Protein AF-A0A0F8YBV0-F1 (afdb_monomer)

pLDDT: mean 83.48, std 13.02, range [54.81, 98.12]

Solvent-accessible surface area (backbone atoms only — not comparable to full-atom values): 9511 Å² total; per-residue (Å²): 120,66,78,59,55,54,53,54,52,53,51,52,55,49,52,51,51,50,48,51,53,55,49,52,59,44,48,58,53,45,52,55,45,46,61,50,67,64,52,87,66,92,56,80,82,41,77,71,58,56,52,50,52,53,51,51,53,50,47,64,72,65,42,54,63,49,70,70,72,39,41,59,59,46,55,56,32,65,56,68,59,37,68,67,56,50,52,50,50,50,54,54,59,71,64,44,43,66,37,30,33,40,37,96,52,36,39,42,38,36,30,10,43,42,82,76,87,63,83,62,59,42,77,58,43,77,28,45,35,38,26,73,37,69,97,44,46,75,44,71,41,47,24,74,34,33,31,32,68,81,27,98,44,31,42,37,16,42,28,36,54,74,46,98,53,51,59,51,63,77,26,37,32,38,39,94

Radius of gyration: 40.97 Å; Cα contacts (8 Å, |Δi|>4): 241; chains: 1; bounding box: 64×34×124 Å

Nearest PDB structures (foldseek):
  6tba-assembly1_7A  TM=7.841E-01  e=6.518E-02  Rhodobacter capsulatus SB 1003
  8gtc-assembly1_R  TM=6.403E-01  e=7.772E-02  Dinoroseobacter phage vB_DshS-R4C
  2gre-assembly1_H  TM=4.970E-01  e=2.623E+00  Bacillus cereus
  7rdy-assembly1_F  TM=3.549E-01  e=1.845E+00  Severe acute respiratory syndrome coronavirus 2
  3b7t-assembly1_A  TM=2.445E-01  e=5.622E+00  Homo sapiens

Mean predicted aligned error: 14.9 Å

Structure (mmCIF, N/CA/C/O backbone):
data_AF-A0A0F8YBV0-F1
#
_entry.id   AF-A0A0F8YBV0-F1
#
loop_
_atom_site.group_PDB
_atom_site.id
_atom_site.type_symbol
_atom_site.label_atom_id
_atom_site.label_alt_id
_atom_site.label_comp_id
_atom_site.label_asym_id
_atom_site.label_entity_id
_atom_site.label_seq_id
_atom_site.pdbx_PDB_ins_code
_atom_site.Cartn_x
_atom_site.Cartn_y
_atom_site.Cartn_z
_atom_site.occupancy
_atom_site.B_iso_or_equiv
_atom_site.auth_seq_id
_atom_site.auth_comp_id
_atom_site.auth_asym_id
_atom_site.auth_atom_id
_atom_site.pdbx_PDB_model_num
ATOM 1 N N . LEU A 1 1 ? -19.656 17.906 100.516 1.00 56.75 1 LEU A N 1
ATOM 2 C CA . LEU A 1 1 ? -20.766 17.856 99.538 1.00 56.75 1 LEU A CA 1
ATOM 3 C C . LEU A 1 1 ? -20.274 17.945 98.088 1.00 56.75 1 LEU A C 1
ATOM 5 O O . LEU A 1 1 ? -20.967 17.430 97.221 1.00 56.75 1 LEU A O 1
ATOM 9 N N . ASP A 1 2 ? -19.089 18.509 97.822 1.00 64.06 2 ASP A N 1
ATOM 10 C CA . ASP A 1 2 ? -18.588 18.702 96.448 1.00 64.06 2 ASP A CA 1
ATOM 11 C C . ASP A 1 2 ? -18.267 17.401 95.687 1.00 64.06 2 ASP A C 1
ATOM 13 O O . ASP A 1 2 ? -18.614 17.266 94.521 1.00 64.06 2 ASP A O 1
ATOM 17 N N . THR A 1 3 ? -17.766 16.362 96.359 1.00 70.81 3 THR A N 1
ATOM 18 C CA . THR A 1 3 ? -17.355 15.100 95.706 1.00 70.81 3 THR A CA 1
ATOM 19 C C . THR A 1 3 ? -18.491 14.246 95.133 1.00 70.81 3 THR A C 1
ATOM 21 O O . THR A 1 3 ? -18.243 13.393 94.284 1.00 70.81 3 THR A O 1
ATOM 24 N N . LEU A 1 4 ? -19.730 14.419 95.600 1.00 61.25 4 LEU A N 1
ATOM 25 C CA . LEU A 1 4 ? -20.896 13.718 95.045 1.00 61.25 4 LEU A CA 1
ATOM 26 C C . LEU A 1 4 ? -21.481 14.481 93.858 1.00 61.25 4 LEU A C 1
ATOM 28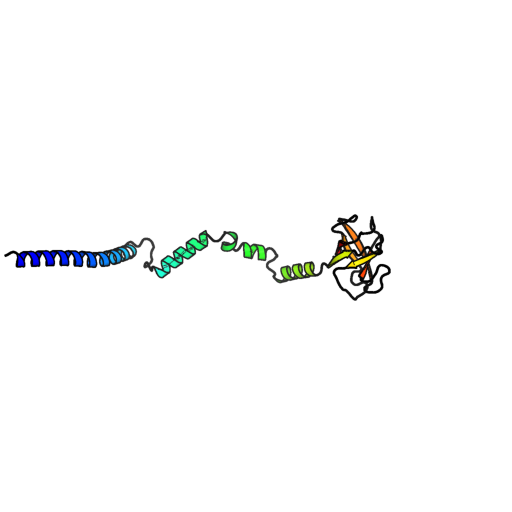 O O . LEU A 1 4 ? -21.860 13.867 92.866 1.00 61.25 4 LEU A O 1
ATOM 32 N N . ARG A 1 5 ? -21.503 15.813 93.939 1.00 67.81 5 ARG A N 1
ATOM 33 C CA . ARG A 1 5 ? -21.987 16.683 92.868 1.00 67.81 5 ARG A CA 1
ATOM 34 C C . ARG A 1 5 ? -21.137 16.530 91.602 1.00 67.81 5 ARG A C 1
ATOM 36 O O . ARG A 1 5 ? -21.705 16.378 90.526 1.00 67.81 5 ARG A O 1
ATOM 43 N N . ASP A 1 6 ? -19.816 16.435 91.741 1.00 71.25 6 ASP A N 1
ATOM 44 C CA . ASP A 1 6 ? -18.905 16.218 90.607 1.00 71.25 6 ASP A CA 1
ATOM 45 C C . ASP A 1 6 ? -19.099 14.845 89.941 1.00 71.25 6 ASP A C 1
ATOM 47 O O . ASP A 1 6 ? -19.031 14.722 88.718 1.00 71.25 6 ASP A O 1
ATOM 51 N N . LYS A 1 7 ? -19.429 13.808 90.726 1.00 67.75 7 LYS A N 1
ATOM 52 C CA . LYS A 1 7 ? -19.757 12.472 90.197 1.00 67.75 7 LYS A CA 1
ATOM 53 C C . LYS A 1 7 ? -21.046 12.476 89.379 1.00 67.75 7 LYS A C 1
ATOM 55 O O . LYS A 1 7 ? -21.098 11.823 88.341 1.00 67.75 7 LYS A O 1
ATOM 60 N N . PHE A 1 8 ? -22.067 13.214 89.816 1.00 63.81 8 PHE A N 1
ATOM 61 C CA . PHE A 1 8 ? -23.319 13.332 89.064 1.00 63.81 8 PHE A CA 1
ATOM 62 C C . PHE A 1 8 ? -23.147 14.142 87.774 1.00 63.81 8 PHE A C 1
ATOM 64 O O . PHE A 1 8 ? -23.716 13.762 86.758 1.00 63.81 8 PHE A O 1
ATOM 71 N N . VAL A 1 9 ? -22.305 15.182 87.769 1.00 75.38 9 VAL A N 1
ATOM 72 C CA . VAL A 1 9 ? -21.964 15.928 86.542 1.00 75.38 9 VAL A CA 1
ATOM 73 C C . VAL A 1 9 ? -21.203 15.047 85.544 1.00 75.38 9 VAL A C 1
ATOM 75 O O . VAL A 1 9 ? -21.527 15.046 84.359 1.00 75.38 9 VAL A O 1
ATOM 78 N N . GLY A 1 10 ? -20.245 14.238 86.009 1.00 70.88 10 GLY A N 1
ATOM 79 C CA . GLY A 1 10 ? -19.506 13.309 85.147 1.00 70.88 10 GLY A CA 1
ATOM 80 C C . GLY A 1 10 ? -20.384 12.226 84.503 1.00 70.88 10 GLY A C 1
ATOM 81 O O . GLY A 1 10 ? -20.172 11.877 83.344 1.00 70.88 10 GLY A O 1
ATOM 82 N N . ILE A 1 11 ? -21.400 11.729 85.221 1.00 75.50 11 ILE A N 1
ATOM 83 C CA . ILE A 1 11 ? -22.373 10.761 84.682 1.00 75.50 11 ILE A CA 1
ATOM 84 C C . ILE A 1 11 ? -23.243 11.399 83.591 1.00 75.50 11 ILE A C 1
ATOM 86 O O . ILE A 1 11 ? -23.482 10.754 82.573 1.00 75.50 11 ILE A O 1
ATOM 90 N N . THR A 1 12 ? -23.665 12.655 83.764 1.00 77.56 12 THR A N 1
ATOM 91 C CA . THR A 1 12 ? -24.434 13.390 82.744 1.00 77.56 12 THR A CA 1
ATOM 92 C C . THR A 1 12 ? -23.625 13.605 81.462 1.00 77.56 12 THR A C 1
ATOM 94 O O . THR A 1 12 ? -24.129 13.390 80.368 1.00 77.56 12 THR A O 1
ATOM 97 N N . ILE A 1 13 ? -22.338 13.941 81.571 1.00 79.50 13 ILE A N 1
ATOM 98 C CA . ILE A 1 13 ? -21.472 14.111 80.390 1.00 79.50 13 ILE A CA 1
ATOM 99 C C . ILE A 1 13 ? -21.263 12.773 79.662 1.00 79.50 13 ILE A C 1
ATOM 101 O O . ILE A 1 13 ? -21.244 12.718 78.432 1.00 79.50 13 ILE A O 1
ATOM 105 N N . LEU A 1 14 ? -21.135 11.669 80.407 1.00 77.31 14 LEU A N 1
ATOM 106 C CA . LEU A 1 14 ? -21.010 10.336 79.818 1.00 77.31 14 LEU A CA 1
ATOM 107 C C . LEU A 1 14 ? -22.302 9.900 79.116 1.00 77.31 14 LEU A C 1
ATOM 109 O O . LEU A 1 14 ? -22.233 9.320 78.034 1.00 77.31 14 LEU A O 1
ATOM 113 N N . SER A 1 15 ? -23.473 10.177 79.696 1.00 75.75 15 SER A N 1
ATOM 114 C CA . SER A 1 15 ? -24.751 9.843 79.062 1.00 75.75 15 SER A CA 1
ATOM 115 C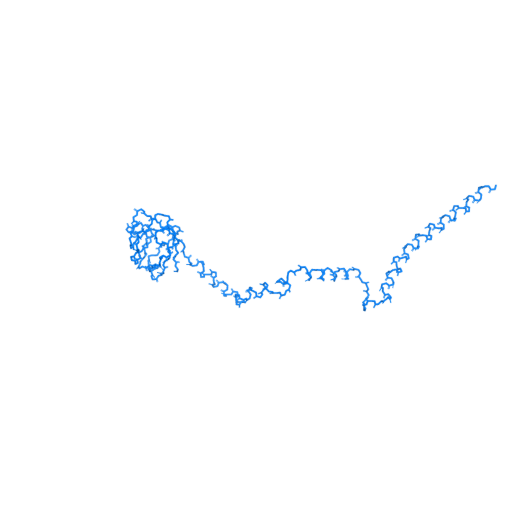 C . SER A 1 15 ? -24.994 10.665 77.797 1.00 75.75 15 SER A C 1
ATOM 117 O O . SER A 1 15 ? -25.492 10.121 76.812 1.00 75.75 15 SER A O 1
ATOM 119 N N . GLU A 1 16 ? -24.584 11.933 77.777 1.00 78.69 16 GLU A N 1
ATOM 120 C CA . GLU A 1 16 ? -24.609 12.780 76.581 1.00 78.69 16 GLU A CA 1
ATOM 121 C C . GLU A 1 16 ? -23.663 12.253 75.494 1.00 78.69 16 GLU A C 1
ATOM 123 O O . GLU A 1 16 ? -24.064 12.121 74.338 1.00 78.69 16 GLU A O 1
ATOM 128 N N . TRP A 1 17 ? -22.439 11.864 75.860 1.00 77.75 17 TRP A N 1
ATOM 129 C CA . TRP A 1 17 ? -21.459 11.30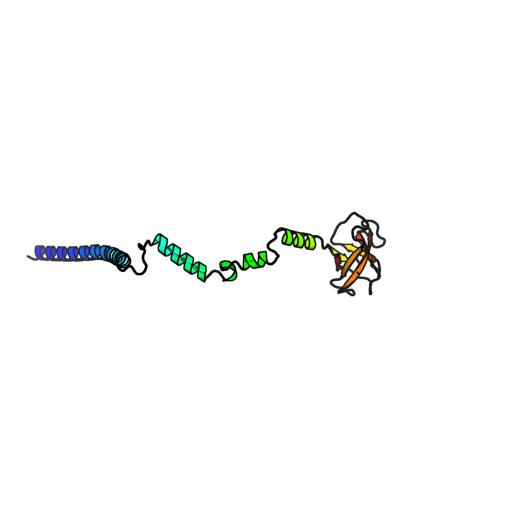4 74.925 1.00 77.75 17 TRP A CA 1
ATOM 130 C C . TRP A 1 17 ? -21.913 9.962 74.333 1.00 77.75 17 TRP A C 1
ATOM 132 O O . TRP A 1 17 ? -21.822 9.745 73.123 1.00 77.75 17 TRP A O 1
ATOM 142 N N . LEU A 1 18 ? -22.469 9.078 75.166 1.00 78.19 18 LEU A N 1
ATOM 143 C CA . LEU A 1 18 ? -23.040 7.803 74.728 1.00 78.19 18 LEU A CA 1
ATOM 144 C C . LEU A 1 18 ? -24.261 8.011 73.827 1.00 78.19 18 LEU A C 1
ATOM 146 O O . LEU A 1 18 ? -24.378 7.345 72.801 1.00 78.19 18 LEU A O 1
ATOM 150 N N . SER A 1 19 ? -25.127 8.970 74.159 1.00 77.75 19 SER A N 1
ATOM 151 C CA . SER A 1 19 ? -26.282 9.323 73.326 1.00 77.75 19 SER A CA 1
ATOM 152 C C . SER A 1 19 ? -25.850 9.901 71.979 1.00 77.75 19 SER A C 1
ATOM 154 O O . SER A 1 19 ? -26.444 9.573 70.956 1.00 77.75 19 SER A O 1
ATOM 156 N N . ALA A 1 20 ? -24.783 10.704 71.950 1.00 71.81 20 ALA A N 1
ATOM 157 C CA . ALA A 1 20 ? -24.228 11.247 70.716 1.00 71.81 20 ALA A CA 1
ATOM 158 C C . ALA A 1 20 ? -23.629 10.151 69.821 1.00 71.81 20 ALA A C 1
ATOM 160 O O . ALA A 1 20 ? -23.827 10.181 68.609 1.00 71.81 20 ALA A O 1
ATOM 161 N N . ILE A 1 21 ? -22.940 9.158 70.393 1.00 71.00 21 ILE A N 1
ATOM 162 C CA . ILE A 1 21 ? -22.357 8.040 69.631 1.00 71.00 21 ILE A CA 1
ATOM 163 C C . ILE A 1 21 ? -23.429 7.081 69.119 1.00 71.00 21 ILE A C 1
ATOM 165 O O . ILE A 1 21 ? -23.409 6.725 67.940 1.00 71.00 21 ILE A O 1
ATOM 169 N N . MET A 1 22 ? -24.393 6.707 69.964 1.00 71.44 22 MET A N 1
ATOM 170 C CA . MET A 1 22 ? -25.516 5.859 69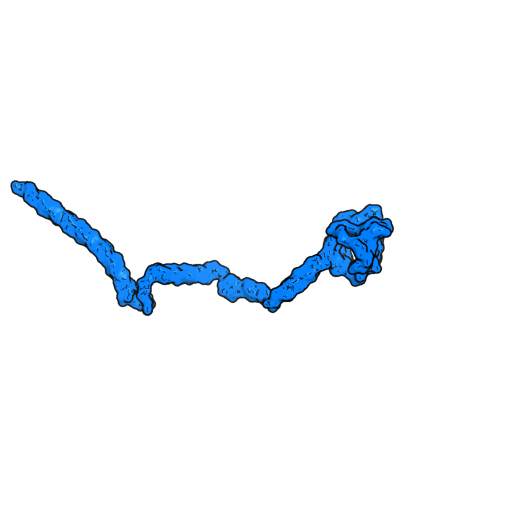.550 1.00 71.44 22 MET A CA 1
ATOM 171 C C . MET A 1 22 ? -26.412 6.578 68.532 1.00 71.44 22 MET A C 1
ATOM 173 O O . MET A 1 22 ? -26.851 5.974 67.557 1.00 71.44 22 MET A O 1
ATOM 177 N N . GLY A 1 23 ? -26.623 7.887 68.698 1.00 64.88 23 GLY A N 1
ATOM 178 C CA . GLY A 1 23 ? -27.340 8.726 67.740 1.00 64.88 23 GLY A CA 1
ATOM 179 C C . GLY A 1 23 ? -26.632 8.828 66.389 1.00 64.88 23 GLY A C 1
ATOM 180 O O . GLY A 1 23 ? -27.297 8.817 65.359 1.00 64.88 23 GLY A O 1
ATOM 181 N N . LYS A 1 24 ? -25.292 8.853 66.368 1.00 59.69 24 LYS A N 1
ATOM 182 C CA . LYS A 1 24 ? -24.504 8.889 65.125 1.00 59.69 24 LYS A CA 1
ATOM 183 C C . LYS A 1 24 ? -24.617 7.593 64.323 1.00 59.69 24 LYS A C 1
ATOM 185 O O . LYS A 1 24 ? -24.810 7.648 63.117 1.00 59.69 24 LYS A O 1
ATOM 190 N N . GLN A 1 25 ? -24.547 6.441 64.992 1.00 60.09 25 GLN A N 1
ATOM 191 C CA . GLN A 1 25 ? -24.753 5.141 64.341 1.00 60.09 25 GLN A CA 1
ATOM 192 C C . GLN A 1 25 ? -26.198 4.978 63.848 1.00 60.09 25 GLN A C 1
ATOM 194 O O . GLN A 1 25 ? -26.432 4.434 62.770 1.00 60.09 25 GLN A O 1
ATOM 199 N N . ASN A 1 26 ? -27.165 5.512 64.600 1.00 59.00 26 ASN A N 1
ATOM 200 C CA . ASN A 1 26 ? -28.558 5.546 64.173 1.00 59.00 26 ASN A CA 1
ATOM 201 C C . ASN A 1 26 ? -28.801 6.514 63.013 1.00 59.00 26 ASN A C 1
ATOM 203 O O . ASN A 1 26 ? -29.678 6.229 62.211 1.00 59.00 26 ASN A O 1
ATOM 207 N N . ALA A 1 27 ? -28.066 7.622 62.890 1.00 54.81 27 ALA A N 1
ATOM 208 C CA . ALA A 1 27 ? -28.240 8.574 61.793 1.00 54.81 27 ALA A CA 1
ATOM 209 C C . ALA A 1 27 ? -27.901 7.943 60.433 1.00 54.81 27 ALA A C 1
ATOM 211 O O . ALA A 1 27 ? -28.700 8.055 59.508 1.00 54.81 27 ALA A O 1
ATOM 212 N N . ASP A 1 28 ? -26.799 7.192 60.339 1.00 68.50 28 ASP A N 1
ATOM 213 C CA . ASP A 1 28 ? -26.435 6.470 59.112 1.00 68.50 28 ASP A CA 1
ATOM 214 C C . ASP A 1 28 ? -27.435 5.344 58.800 1.00 68.50 28 ASP A C 1
ATOM 216 O O . ASP A 1 28 ? -27.861 5.192 57.658 1.00 68.50 28 ASP A O 1
ATOM 220 N N . ALA A 1 29 ? -27.886 4.589 59.810 1.00 68.25 29 ALA A N 1
ATOM 221 C CA . ALA A 1 29 ? -28.894 3.539 59.628 1.00 68.25 29 ALA A CA 1
ATOM 222 C C . ALA A 1 29 ? -30.289 4.095 59.279 1.00 68.25 29 ALA A C 1
ATOM 224 O O . ALA A 1 29 ? -31.022 3.479 58.505 1.00 68.25 29 ALA A O 1
ATOM 225 N N . THR A 1 30 ? -30.648 5.260 59.824 1.00 71.38 30 THR A N 1
ATOM 226 C CA . THR A 1 30 ? -31.904 5.967 59.539 1.00 71.38 30 THR A CA 1
ATOM 227 C C . THR A 1 30 ? -31.873 6.531 58.131 1.00 71.38 30 THR A C 1
ATOM 229 O O . THR A 1 30 ? -32.801 6.265 57.384 1.00 71.38 30 THR A O 1
ATOM 232 N N . ALA A 1 31 ? -30.789 7.192 57.720 1.00 70.88 31 ALA A N 1
ATOM 233 C CA . ALA A 1 31 ? -30.618 7.670 56.350 1.00 70.88 31 ALA A CA 1
ATOM 234 C C . ALA A 1 31 ? -30.685 6.512 55.341 1.00 70.88 31 ALA A C 1
ATOM 236 O O . ALA A 1 31 ? -31.377 6.594 54.329 1.00 70.88 31 ALA A O 1
ATOM 237 N N . LEU A 1 32 ? -30.042 5.381 55.648 1.00 68.94 32 LEU A N 1
ATOM 238 C CA . LEU A 1 32 ? -30.098 4.188 54.803 1.00 68.94 32 LEU A CA 1
ATOM 239 C C . LEU A 1 32 ? -31.506 3.567 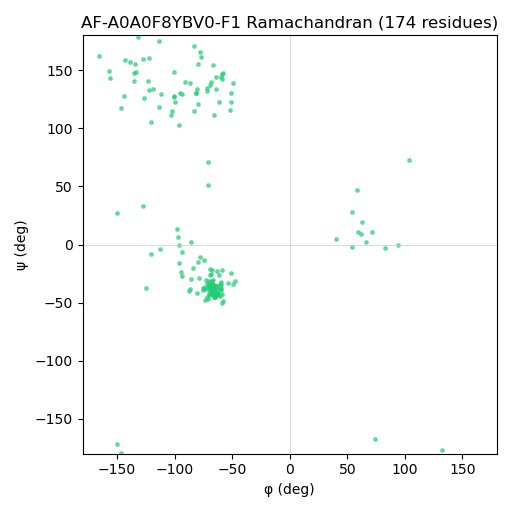54.774 1.00 68.94 32 LEU A C 1
ATOM 241 O O . LEU A 1 32 ? -3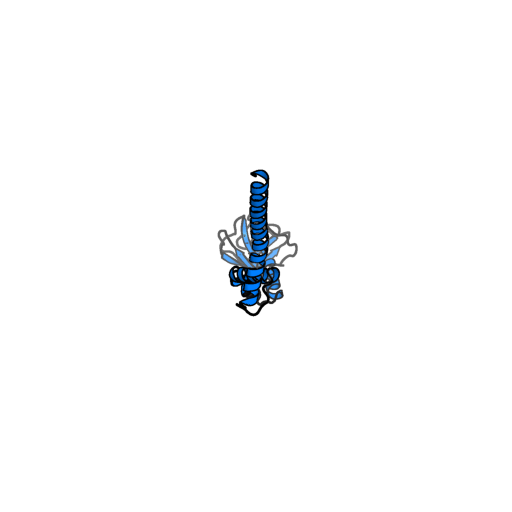1.950 3.064 53.743 1.00 68.94 32 LEU A O 1
ATOM 245 N N . SER A 1 33 ? -32.235 3.628 55.892 1.00 69.50 33 SER A N 1
ATOM 246 C CA . SER A 1 33 ? -33.639 3.220 55.974 1.00 69.50 33 SER A CA 1
ATOM 247 C C . SER A 1 33 ? -34.574 4.185 55.244 1.00 69.50 33 SER A C 1
ATOM 249 O O . SER A 1 33 ? -35.550 3.728 54.666 1.00 69.50 33 SER A O 1
ATOM 251 N N . GLU A 1 34 ? -34.302 5.488 55.241 1.00 69.50 34 GLU A N 1
ATOM 252 C CA . GLU A 1 34 ? -35.066 6.515 54.526 1.00 69.50 34 GLU A CA 1
ATOM 253 C C . GLU A 1 34 ? -34.863 6.400 53.013 1.00 69.50 34 GLU A C 1
ATOM 255 O O . GLU A 1 34 ? -35.829 6.479 52.256 1.00 69.50 34 GLU A O 1
ATOM 260 N N . ILE A 1 35 ? -33.640 6.109 52.563 1.00 71.56 35 ILE A N 1
ATOM 261 C CA . ILE A 1 35 ? -33.344 5.788 51.160 1.00 71.56 35 ILE A CA 1
ATOM 262 C C . ILE A 1 35 ? -34.120 4.531 50.731 1.00 71.56 35 ILE A C 1
ATOM 264 O O . ILE A 1 35 ? -34.772 4.532 49.691 1.00 71.56 35 ILE A O 1
ATOM 268 N N . ARG A 1 36 ? -34.147 3.486 51.571 1.00 65.94 36 ARG A N 1
ATOM 269 C CA . ARG A 1 36 ? -34.929 2.261 51.313 1.00 65.94 36 ARG A CA 1
ATOM 270 C C . ARG A 1 36 ? -36.448 2.467 51.397 1.00 65.94 36 ARG A C 1
ATOM 272 O O . ARG A 1 36 ? -37.184 1.809 50.670 1.00 65.94 36 ARG A O 1
ATOM 279 N N . ALA A 1 37 ? -36.927 3.337 52.288 1.00 65.94 37 ALA A N 1
ATOM 280 C CA . ALA A 1 37 ? -38.354 3.550 52.552 1.00 65.94 37 ALA A CA 1
ATOM 281 C C . ALA A 1 37 ? -39.007 4.566 51.605 1.00 65.94 37 ALA A C 1
ATOM 283 O O . ALA A 1 37 ? -40.200 4.458 51.331 1.00 65.94 37 ALA A O 1
ATOM 284 N N . SER A 1 38 ? -38.250 5.548 51.107 1.00 64.25 38 SER A N 1
ATOM 285 C CA . SER A 1 38 ? -38.768 6.589 50.210 1.00 64.25 38 SER A CA 1
ATOM 286 C C . SER A 1 38 ? -39.018 6.096 48.786 1.00 64.25 38 SER A C 1
ATOM 288 O O . SER A 1 38 ? -39.716 6.777 48.038 1.00 64.25 38 SER A O 1
ATOM 290 N N . GLY A 1 39 ? -38.514 4.910 48.414 1.00 58.47 39 GLY A N 1
ATOM 291 C CA . GLY A 1 39 ? -38.896 4.222 47.179 1.00 58.47 39 GLY A CA 1
ATOM 292 C C . GLY A 1 39 ? -38.739 5.074 45.918 1.00 58.47 39 GLY A C 1
ATOM 293 O O . GLY A 1 39 ? -39.479 4.868 44.954 1.00 58.47 39 GLY A O 1
ATOM 294 N N . ALA A 1 40 ? -37.812 6.039 45.921 1.00 57.28 40 ALA A N 1
ATOM 295 C CA . ALA A 1 40 ? -37.482 6.868 44.771 1.00 57.28 40 ALA A CA 1
ATOM 296 C C . ALA A 1 40 ? -36.737 6.008 43.732 1.00 57.28 40 ALA A C 1
ATOM 298 O O . ALA A 1 40 ? -35.531 6.119 43.562 1.00 57.28 40 ALA A O 1
ATOM 299 N N . GLY A 1 41 ? -37.484 5.101 43.094 1.00 56.72 41 GLY A N 1
ATOM 300 C CA . GLY A 1 41 ? -36.995 4.099 42.151 1.00 56.72 41 GLY A CA 1
ATOM 301 C C . GLY A 1 41 ? -36.915 2.690 42.740 1.00 56.72 41 GLY A C 1
ATOM 302 O O . GLY A 1 41 ? -35.824 2.222 42.990 1.00 56.72 41 GLY A O 1
ATOM 303 N N . SER A 1 42 ? -38.062 2.026 42.957 1.00 60.97 42 SER A N 1
ATOM 304 C CA . SER A 1 42 ? -38.341 0.566 42.853 1.00 60.97 42 SER A CA 1
ATOM 305 C C . SER A 1 42 ? -37.330 -0.518 43.333 1.00 60.97 42 SER A C 1
ATOM 307 O O . SER A 1 42 ? -37.609 -1.704 43.143 1.00 60.97 42 SER A O 1
ATOM 309 N N . GLY A 1 43 ? -36.201 -0.196 43.954 1.00 62.56 43 GLY A N 1
ATOM 310 C CA . GLY A 1 43 ? -35.109 -1.124 44.237 1.00 62.56 43 GLY A CA 1
ATOM 311 C C . GLY A 1 43 ? -34.577 -0.974 45.656 1.00 62.56 43 GLY A C 1
ATOM 312 O O . GLY A 1 43 ? -34.586 0.104 46.248 1.00 62.56 43 GLY A O 1
ATOM 313 N N . THR A 1 44 ? -34.130 -2.087 46.228 1.00 73.19 44 THR A N 1
ATOM 314 C CA . THR A 1 44 ? -33.339 -2.080 47.458 1.00 73.19 44 THR A CA 1
ATOM 315 C C . THR A 1 44 ? -32.012 -1.397 47.147 1.00 73.19 44 THR A C 1
ATOM 317 O O . THR A 1 44 ? -31.224 -1.990 46.423 1.00 73.19 44 THR A O 1
ATOM 320 N N . TYR A 1 45 ? -31.757 -0.202 47.697 1.00 72.06 45 TYR A N 1
ATOM 321 C CA . TYR A 1 45 ? -30.439 0.438 47.597 1.00 72.06 45 TYR A CA 1
ATOM 322 C C . TYR A 1 45 ? -29.351 -0.540 48.060 1.00 72.06 45 TYR A C 1
ATOM 324 O O . TYR A 1 45 ? -29.330 -0.952 49.234 1.00 72.06 45 TYR A O 1
ATOM 332 N N . ASP A 1 46 ? -28.482 -0.914 47.127 1.00 80.56 46 ASP A N 1
ATOM 333 C CA . ASP A 1 46 ? -27.297 -1.727 47.347 1.00 80.56 46 ASP A CA 1
ATOM 334 C C . ASP A 1 46 ? -26.089 -0.904 46.898 1.00 80.56 46 ASP A C 1
ATOM 336 O O . ASP A 1 46 ? -25.840 -0.781 45.699 1.00 80.56 46 ASP A O 1
ATOM 340 N N . PRO A 1 47 ? -25.287 -0.374 47.837 1.00 76.12 47 PRO A N 1
ATOM 341 C CA . PRO A 1 47 ? -24.189 0.524 47.505 1.00 76.12 47 PRO A CA 1
ATOM 342 C C . PRO A 1 47 ? -23.153 -0.102 46.562 1.00 76.12 47 PRO A C 1
ATOM 344 O O . PRO A 1 47 ? -22.431 0.638 45.900 1.00 76.12 47 PRO A O 1
ATOM 347 N N . ASN A 1 48 ? -23.054 -1.433 46.480 1.00 82.50 48 ASN A N 1
ATOM 348 C CA . ASN A 1 48 ? -22.140 -2.087 45.542 1.00 82.50 48 ASN A CA 1
ATOM 349 C C . ASN A 1 48 ? -22.716 -2.150 44.127 1.00 82.50 48 ASN A C 1
ATOM 351 O O . ASN A 1 48 ? -21.985 -1.920 43.169 1.00 82.50 48 ASN A O 1
ATOM 355 N N . THR A 1 49 ? -24.006 -2.456 44.003 1.00 83.69 49 THR A N 1
ATOM 356 C CA . THR A 1 49 ? -24.694 -2.540 42.710 1.00 83.69 49 THR A CA 1
ATOM 357 C C . THR A 1 49 ? -24.925 -1.139 42.146 1.00 83.69 49 THR A C 1
ATOM 359 O O . THR A 1 49 ? -24.512 -0.847 41.028 1.00 83.69 49 THR A O 1
ATOM 362 N N . ASP A 1 50 ? -25.441 -0.222 42.961 1.00 82.00 50 ASP A N 1
ATOM 363 C CA . ASP A 1 50 ? -25.810 1.128 42.528 1.00 82.00 50 ASP A CA 1
ATOM 364 C C . ASP A 1 50 ? -24.578 1.974 42.154 1.00 82.00 50 ASP A C 1
ATOM 366 O O . ASP A 1 50 ? -24.625 2.794 41.237 1.00 82.00 50 ASP A O 1
ATOM 370 N N . SER A 1 51 ? -23.431 1.759 42.815 1.00 85.50 51 SER A N 1
ATOM 371 C CA . SER A 1 51 ? -22.177 2.429 42.431 1.00 85.50 51 SER A CA 1
ATOM 372 C C . SER A 1 51 ? -21.580 1.880 41.133 1.00 85.50 51 SER A C 1
ATOM 374 O O . SER A 1 51 ? -20.957 2.636 40.386 1.00 85.50 51 SER A O 1
ATOM 376 N N . GLN A 1 52 ? -21.785 0.593 40.833 1.00 88.50 52 GLN A N 1
ATOM 377 C CA . GLN A 1 52 ? -21.399 0.005 39.549 1.00 88.50 52 GLN A CA 1
ATOM 378 C C . GLN A 1 52 ? -22.290 0.515 38.418 1.00 88.50 52 GLN A C 1
ATOM 380 O O . GLN A 1 52 ? -21.769 0.883 37.368 1.00 88.50 52 GLN A O 1
ATOM 385 N N . GLU A 1 53 ? -23.602 0.596 38.636 1.00 87.94 53 GLU A N 1
ATOM 386 C CA . GLU A 1 53 ? -24.539 1.160 37.660 1.00 87.94 53 GLU A CA 1
ATOM 387 C C . GLU A 1 53 ? -24.223 2.633 37.370 1.00 87.94 53 GLU A C 1
ATOM 389 O O . GLU A 1 53 ? -24.107 3.015 36.207 1.00 87.94 53 GLU A O 1
ATOM 394 N N . ALA A 1 54 ? -23.933 3.435 38.400 1.00 86.31 54 ALA A N 1
ATOM 395 C CA . ALA A 1 54 ? -23.516 4.827 38.225 1.00 86.31 54 ALA A CA 1
ATOM 396 C C . ALA A 1 54 ? -22.213 4.974 37.411 1.00 86.31 54 ALA A C 1
ATOM 398 O O . ALA A 1 54 ? -22.080 5.896 36.605 1.00 86.31 54 ALA A O 1
ATOM 399 N N . LEU A 1 55 ? -21.244 4.070 37.600 1.00 87.31 55 LEU A N 1
ATOM 400 C CA . LEU A 1 55 ? -20.014 4.038 36.800 1.00 87.31 55 LEU A CA 1
ATOM 401 C C . LEU A 1 55 ? -20.272 3.618 35.350 1.00 87.31 55 LEU A C 1
ATOM 403 O O . LEU A 1 55 ? -19.622 4.143 34.447 1.00 87.31 55 LEU A O 1
ATOM 407 N N . LEU A 1 56 ? -21.186 2.675 35.117 1.00 85.06 56 LEU A N 1
ATOM 408 C CA . LEU A 1 56 ? -21.568 2.246 33.771 1.00 85.06 56 LEU A CA 1
ATOM 409 C C . LEU A 1 56 ? -22.294 3.361 33.013 1.00 85.06 56 LEU A C 1
ATOM 411 O O . LEU A 1 56 ? -22.003 3.562 31.835 1.00 85.06 56 LEU A O 1
ATOM 415 N N . ASP A 1 57 ? -23.152 4.124 33.688 1.00 86.56 57 ASP A N 1
ATOM 416 C CA . ASP A 1 57 ? -23.807 5.306 33.123 1.00 86.56 57 ASP A CA 1
ATOM 417 C C . ASP A 1 57 ? -22.793 6.417 32.795 1.00 86.56 57 ASP A C 1
ATOM 419 O O . ASP A 1 57 ? -22.807 6.964 31.687 1.00 86.56 57 ASP A O 1
ATOM 423 N N . ASP A 1 58 ? -21.851 6.707 33.707 1.00 88.38 58 ASP A N 1
ATOM 424 C CA . ASP A 1 58 ? -20.749 7.651 33.452 1.00 88.38 58 ASP A CA 1
ATOM 425 C C . ASP A 1 58 ? -19.918 7.202 32.245 1.00 88.38 58 ASP A C 1
ATOM 427 O O . ASP A 1 58 ? -19.679 7.979 31.317 1.00 88.38 58 ASP A O 1
ATOM 431 N N . LEU A 1 59 ? -19.531 5.926 32.208 1.00 85.12 59 LEU A N 1
ATOM 432 C CA . LEU A 1 59 ? -18.747 5.360 31.118 1.00 85.12 59 LEU A CA 1
ATOM 433 C C . LEU A 1 59 ? -19.513 5.399 29.791 1.00 85.12 59 LEU A C 1
ATOM 435 O O . LEU A 1 59 ? -18.932 5.769 28.772 1.00 85.12 59 LEU A O 1
ATOM 439 N N . GLY A 1 60 ? -20.810 5.091 29.795 1.00 82.62 60 GLY A N 1
ATOM 440 C CA . GLY A 1 60 ? -21.682 5.197 28.625 1.00 82.62 60 GLY A CA 1
ATOM 441 C C . GLY A 1 60 ? -21.778 6.624 28.079 1.00 82.62 60 GLY A C 1
ATOM 442 O O . GLY A 1 60 ? -21.836 6.809 26.866 1.00 82.62 60 GLY A O 1
ATOM 443 N N . SER A 1 61 ? -21.720 7.634 28.954 1.00 82.00 61 SER A N 1
ATOM 444 C CA . SER A 1 61 ? -21.714 9.050 28.559 1.00 82.00 61 SER A CA 1
ATOM 445 C C . SER A 1 61 ? -20.348 9.551 28.062 1.00 82.00 61 SER A C 1
ATOM 447 O O . SER A 1 61 ? -20.282 10.472 27.245 1.00 82.00 61 SER A O 1
ATOM 449 N N . ARG A 1 62 ? -19.253 8.954 28.555 1.00 81.00 62 ARG A N 1
ATOM 450 C CA . ARG A 1 62 ? -17.866 9.371 28.284 1.00 81.00 62 ARG A CA 1
ATOM 451 C C . ARG A 1 62 ? -17.217 8.643 27.123 1.00 81.00 62 ARG A C 1
ATOM 453 O O . ARG A 1 62 ? -16.294 9.189 26.515 1.00 81.00 62 ARG A O 1
ATOM 460 N N . LEU A 1 63 ? -17.641 7.415 26.835 1.00 81.12 63 LEU A N 1
ATOM 461 C CA . LEU A 1 63 ? -17.202 6.718 25.638 1.00 81.12 63 LEU A CA 1
ATOM 462 C C . LEU A 1 63 ? -17.659 7.548 24.434 1.00 81.12 63 LEU A C 1
ATOM 464 O O . LEU A 1 63 ? -18.855 7.816 24.302 1.00 81.12 63 LEU A O 1
ATOM 468 N N . PRO A 1 64 ? -16.736 7.973 23.549 1.00 80.12 64 PRO A N 1
ATOM 469 C CA . PRO A 1 64 ? -17.115 8.653 22.324 1.00 80.12 64 PRO A CA 1
ATOM 470 C C . PRO A 1 64 ? -18.201 7.850 21.623 1.00 80.12 64 PRO A C 1
ATOM 472 O O . PRO A 1 64 ? -18.110 6.619 21.562 1.00 80.12 64 PRO A O 1
ATOM 475 N N . ALA A 1 65 ? -19.203 8.534 21.069 1.00 72.25 65 ALA A N 1
ATOM 476 C CA . ALA A 1 65 ? -20.309 7.872 20.389 1.00 72.25 65 ALA A CA 1
ATOM 477 C C . ALA A 1 65 ? -19.797 6.835 19.379 1.00 72.25 65 ALA A C 1
ATOM 479 O O . ALA A 1 65 ? -20.375 5.764 19.284 1.00 72.25 65 ALA A O 1
ATOM 480 N N . ALA A 1 66 ? -18.657 7.069 18.718 1.00 65.50 66 ALA A N 1
ATOM 481 C CA . ALA A 1 66 ? -18.038 6.111 17.804 1.00 65.50 66 ALA A CA 1
ATOM 482 C C . ALA A 1 66 ? -17.653 4.745 18.423 1.00 65.50 66 ALA A C 1
ATOM 484 O O . ALA A 1 66 ? -17.732 3.722 17.742 1.00 65.50 66 ALA A O 1
ATOM 485 N N . LEU A 1 67 ? -17.277 4.702 19.705 1.00 74.31 67 LEU A N 1
ATOM 486 C CA . LEU A 1 67 ? -16.968 3.470 20.441 1.00 74.31 67 LEU A CA 1
ATOM 487 C C . LEU A 1 67 ? -18.222 2.847 21.068 1.00 74.31 67 LEU A C 1
ATOM 489 O O . LEU A 1 67 ? -18.395 1.634 20.993 1.00 74.31 67 LEU A O 1
ATOM 493 N N . ALA A 1 68 ? -19.126 3.666 21.613 1.00 69.81 68 ALA A N 1
ATOM 494 C CA . ALA A 1 68 ? -20.355 3.196 22.258 1.00 69.81 68 ALA A CA 1
ATOM 495 C C . ALA A 1 68 ? -21.438 2.727 21.261 1.00 69.81 68 ALA A C 1
ATOM 497 O O . ALA A 1 68 ? -22.128 1.744 21.509 1.00 69.81 68 ALA A O 1
ATOM 498 N N . SER A 1 69 ? -21.575 3.396 20.112 1.00 67.31 69 SER A N 1
ATOM 499 C CA . SER A 1 69 ? -22.565 3.064 19.068 1.00 67.31 69 SER A CA 1
ATOM 500 C C . SER A 1 69 ? -22.088 1.995 18.080 1.00 67.31 69 SER A C 1
ATOM 502 O O . SER A 1 69 ? -22.797 1.658 17.135 1.00 67.31 69 SER A O 1
ATOM 504 N N . GLY A 1 70 ? -20.884 1.451 18.286 1.00 68.44 70 GLY A N 1
ATOM 505 C CA . GLY A 1 70 ? -20.307 0.443 17.409 1.00 68.44 70 GLY A CA 1
ATOM 506 C C . GLY A 1 70 ? -19.860 0.980 16.053 1.00 68.44 70 GLY A C 1
ATOM 507 O O . GLY A 1 70 ? -19.525 0.161 15.211 1.00 68.44 70 GLY A O 1
ATOM 508 N N . LEU A 1 71 ? -19.805 2.299 15.832 1.00 71.06 71 LEU A N 1
ATOM 509 C CA . LEU A 1 71 ? -19.317 2.874 14.572 1.00 71.06 71 LEU A CA 1
ATOM 510 C C . LEU A 1 71 ? -17.870 2.470 14.284 1.00 71.06 71 LEU A C 1
ATOM 512 O O . LEU A 1 71 ? -17.596 2.157 13.150 1.00 71.06 71 LEU A O 1
ATOM 516 N N . MET A 1 72 ? -16.972 2.308 15.265 1.00 72.62 72 MET A N 1
ATOM 517 C CA . MET A 1 72 ? -15.627 1.771 14.967 1.00 72.62 72 MET A CA 1
ATOM 518 C C . MET A 1 72 ? -15.666 0.332 14.434 1.00 72.62 72 MET A C 1
ATOM 520 O O . MET A 1 72 ? -14.931 -0.011 13.514 1.00 72.62 72 MET A O 1
ATOM 524 N N . LYS A 1 73 ? -16.563 -0.512 14.962 1.00 70.38 73 LYS A N 1
ATOM 525 C CA . LYS A 1 73 ? -16.827 -1.838 14.389 1.00 70.38 73 LYS A CA 1
ATOM 526 C C . LYS A 1 73 ? -17.549 -1.706 13.048 1.00 70.38 73 LYS A C 1
ATOM 528 O O . LYS A 1 73 ? -17.263 -2.478 12.156 1.00 70.38 73 LYS A O 1
ATOM 533 N N . GLY A 1 74 ? -18.461 -0.750 12.905 1.00 66.44 74 GLY A N 1
ATOM 534 C CA . GLY A 1 74 ? -19.250 -0.458 11.711 1.00 66.44 74 GLY A CA 1
ATOM 535 C C . GLY A 1 74 ? -18.418 0.065 10.545 1.00 66.44 74 GLY A C 1
ATOM 536 O O . GLY A 1 74 ? -18.654 -0.357 9.429 1.00 66.44 74 GLY A O 1
ATOM 537 N N . ASP A 1 75 ? -17.414 0.892 10.808 1.00 67.94 75 ASP A N 1
ATOM 538 C CA . ASP A 1 75 ? -16.454 1.452 9.859 1.00 67.94 75 ASP A CA 1
ATOM 539 C C . ASP A 1 75 ? -15.440 0.374 9.454 1.00 67.94 75 ASP A C 1
ATOM 541 O O . ASP A 1 75 ? -15.133 0.200 8.277 1.00 67.94 75 ASP A O 1
ATOM 545 N N . MET A 1 76 ? -15.017 -0.458 10.413 1.00 67.00 76 MET A N 1
ATOM 546 C CA . MET A 1 76 ? -14.245 -1.677 10.150 1.00 67.00 76 MET A CA 1
ATOM 547 C C . MET A 1 76 ? -15.074 -2.731 9.383 1.00 67.00 76 MET A C 1
ATOM 549 O O . MET A 1 76 ? -14.539 -3.470 8.564 1.00 67.00 76 MET A O 1
ATOM 553 N N . LEU A 1 77 ? -16.397 -2.765 9.589 1.00 65.12 77 LEU A N 1
ATOM 554 C CA . LEU A 1 77 ? -17.362 -3.526 8.788 1.00 65.12 77 LEU A CA 1
ATOM 555 C C . LEU A 1 77 ? -17.729 -2.814 7.465 1.00 65.12 77 LEU A C 1
ATOM 557 O O . LEU A 1 77 ? -18.298 -3.441 6.579 1.00 65.12 77 LEU A O 1
ATOM 561 N N . ALA A 1 78 ? -17.427 -1.524 7.304 1.00 61.53 78 ALA A N 1
ATOM 562 C CA . ALA A 1 78 ? -17.678 -0.759 6.083 1.00 61.53 78 ALA A CA 1
ATOM 563 C C . ALA A 1 78 ? -16.547 -0.948 5.058 1.00 61.53 78 ALA A C 1
ATOM 565 O O . ALA A 1 78 ? -16.813 -0.874 3.860 1.00 61.53 78 ALA A O 1
ATOM 566 N N . ILE A 1 79 ? -15.350 -1.384 5.491 1.00 62.41 79 ILE A N 1
ATOM 567 C CA . ILE A 1 79 ? -14.431 -2.237 4.693 1.00 62.41 79 ILE A CA 1
ATOM 568 C C . ILE A 1 79 ? -15.046 -3.654 4.588 1.00 62.41 79 ILE A C 1
ATOM 570 O O . ILE A 1 79 ? -14.478 -4.682 4.931 1.00 62.41 79 ILE A O 1
ATOM 574 N N . SER A 1 80 ? -16.310 -3.686 4.174 1.00 59.84 80 SER A N 1
ATOM 575 C CA . SER A 1 80 ? -17.190 -4.833 3.953 1.00 59.84 80 SER A CA 1
ATOM 576 C C . SER A 1 80 ? -17.399 -5.855 5.084 1.00 59.84 80 SER A C 1
ATOM 578 O O . SER A 1 80 ? -18.153 -6.802 4.864 1.00 59.84 80 SER A O 1
ATOM 580 N N . GLY A 1 81 ? -16.761 -5.755 6.255 1.00 60.12 81 GLY A N 1
ATOM 581 C CA . GLY A 1 81 ? -16.976 -6.687 7.375 1.00 60.12 81 GLY A CA 1
ATOM 582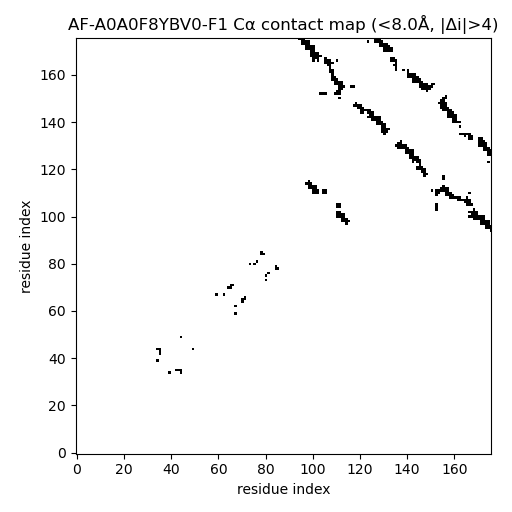 C C . GLY A 1 81 ? -16.601 -8.131 7.075 1.00 60.12 81 GLY A C 1
ATOM 583 O O . GLY A 1 81 ? -16.859 -9.037 7.866 1.00 60.12 81 GLY A O 1
ATOM 584 N N . ASP A 1 82 ? -15.973 -8.302 5.924 1.00 71.94 82 ASP A N 1
ATOM 585 C CA . ASP A 1 82 ? -15.329 -9.486 5.435 1.00 71.94 82 ASP A CA 1
ATOM 586 C C . ASP A 1 82 ? -13.861 -9.292 5.786 1.00 71.94 82 ASP A C 1
ATOM 588 O O . ASP A 1 82 ? -13.154 -8.516 5.141 1.00 71.94 82 ASP A O 1
ATOM 592 N N . THR A 1 83 ? -13.412 -9.969 6.842 1.00 71.25 83 THR A N 1
ATOM 593 C CA . THR A 1 83 ? -11.993 -9.978 7.211 1.00 71.25 83 THR A CA 1
ATOM 594 C C . THR A 1 83 ? -11.137 -10.401 6.020 1.00 71.25 83 THR A C 1
ATOM 596 O O . THR A 1 83 ? -10.095 -9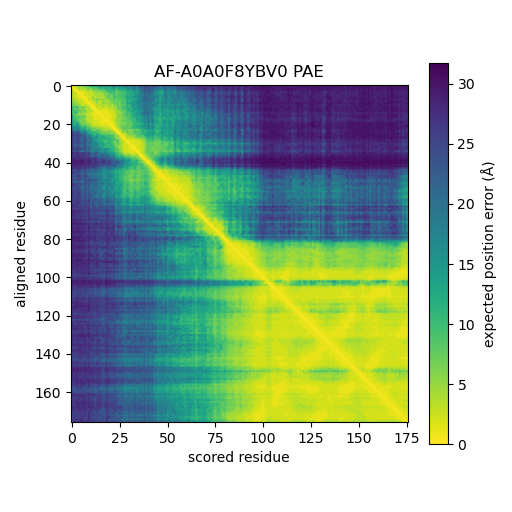.810 5.788 1.00 71.25 83 THR A O 1
ATOM 599 N N . GLY A 1 84 ? -11.649 -11.286 5.158 1.00 79.88 84 GLY A N 1
ATOM 600 C CA . GLY A 1 84 ? -10.979 -11.666 3.923 1.00 79.88 84 GLY A CA 1
ATOM 601 C C . GLY A 1 84 ? -10.901 -10.549 2.878 1.00 79.88 84 GLY A C 1
ATOM 602 O O . GLY A 1 84 ? -10.008 -10.584 2.042 1.00 79.88 84 GLY A O 1
ATOM 603 N N . ALA A 1 85 ? -11.799 -9.558 2.871 1.00 80.56 85 ALA A N 1
ATOM 604 C CA . ALA A 1 85 ? -11.677 -8.400 1.980 1.00 80.56 85 ALA A CA 1
ATOM 605 C C . ALA A 1 85 ? -10.566 -7.449 2.442 1.00 80.56 85 ALA A C 1
ATOM 607 O O . ALA A 1 85 ? -9.833 -6.932 1.601 1.00 80.56 85 ALA A O 1
ATOM 608 N N . ALA A 1 86 ? -10.418 -7.270 3.756 1.00 78.06 86 ALA A N 1
ATOM 609 C CA . ALA A 1 86 ? -9.291 -6.548 4.334 1.00 78.06 86 ALA A CA 1
ATOM 610 C C . ALA A 1 86 ? -7.968 -7.294 4.081 1.00 78.06 86 ALA A C 1
ATOM 612 O O . ALA A 1 86 ? -7.035 -6.679 3.573 1.00 78.06 86 ALA A O 1
ATOM 613 N N . ASP A 1 87 ? -7.931 -8.615 4.294 1.00 82.19 87 ASP A N 1
ATOM 614 C CA . ASP A 1 87 ? -6.758 -9.454 4.000 1.00 82.19 87 ASP A CA 1
ATOM 615 C C . ASP A 1 87 ? -6.382 -9.393 2.508 1.00 82.19 87 ASP A C 1
ATOM 617 O O . ASP A 1 87 ? -5.212 -9.340 2.147 1.00 82.19 87 ASP A O 1
ATOM 621 N N . ARG A 1 88 ? -7.372 -9.364 1.601 1.00 87.75 88 ARG A N 1
ATOM 622 C CA . ARG A 1 88 ? -7.128 -9.222 0.153 1.00 87.75 88 ARG A CA 1
ATOM 623 C C . ARG A 1 88 ? -6.581 -7.846 -0.221 1.00 87.75 88 ARG A C 1
ATOM 625 O O . ARG A 1 88 ? -5.785 -7.762 -1.150 1.00 87.75 88 ARG A O 1
ATOM 632 N N . LEU A 1 89 ? -7.013 -6.782 0.457 1.00 87.25 89 LEU A N 1
ATOM 633 C CA . LEU A 1 89 ? -6.471 -5.441 0.237 1.00 87.25 89 LEU A CA 1
ATOM 634 C C . LEU A 1 89 ? -5.038 -5.334 0.766 1.00 87.25 89 LEU A C 1
ATOM 636 O O . LEU A 1 89 ? -4.194 -4.764 0.082 1.00 87.25 89 LEU A O 1
ATOM 640 N N . GLU A 1 90 ? -4.763 -5.911 1.937 1.00 87.69 90 GLU A N 1
ATOM 641 C CA . GLU A 1 90 ? -3.406 -6.033 2.474 1.00 87.69 90 GLU A CA 1
ATOM 642 C C . GLU A 1 90 ? -2.516 -6.813 1.506 1.00 87.69 90 GLU A C 1
ATOM 644 O O . GLU A 1 90 ? -1.487 -6.298 1.089 1.00 87.69 90 GLU A O 1
ATOM 649 N N . ALA A 1 91 ? -2.957 -7.988 1.050 1.00 88.44 91 ALA A N 1
ATOM 650 C CA . ALA A 1 91 ? -2.207 -8.801 0.097 1.00 88.44 91 ALA A CA 1
ATOM 651 C C . ALA A 1 91 ? -1.949 -8.070 -1.231 1.00 88.44 91 ALA A C 1
ATOM 653 O O . ALA A 1 91 ? -0.882 -8.210 -1.821 1.00 88.44 91 ALA A O 1
ATOM 654 N N . LEU A 1 92 ? -2.913 -7.277 -1.708 1.00 89.38 92 LEU A N 1
ATOM 655 C CA . LEU A 1 92 ? -2.740 -6.475 -2.915 1.00 89.38 92 LEU A CA 1
ATOM 656 C C . LEU A 1 92 ? -1.725 -5.343 -2.692 1.00 89.38 92 LEU A C 1
ATOM 658 O O . LEU A 1 92 ? -0.875 -5.127 -3.547 1.00 89.38 92 LEU A O 1
ATOM 662 N N . MET A 1 93 ? -1.766 -4.656 -1.551 1.00 89.88 93 MET A N 1
ATOM 663 C CA . MET A 1 93 ? -0.810 -3.589 -1.232 1.00 89.88 93 MET A CA 1
ATOM 664 C C . MET A 1 93 ? 0.599 -4.108 -0.916 1.00 89.88 93 MET A C 1
ATOM 666 O O . MET A 1 93 ? 1.560 -3.448 -1.288 1.00 89.88 93 MET A O 1
ATOM 670 N N . ASP A 1 94 ? 0.737 -5.288 -0.310 1.00 87.31 94 ASP A N 1
ATOM 671 C CA . ASP A 1 94 ? 2.033 -5.952 -0.083 1.00 87.31 94 ASP A CA 1
ATOM 672 C C . ASP A 1 94 ? 2.659 -6.448 -1.399 1.00 87.31 94 ASP A C 1
ATOM 674 O O . ASP A 1 94 ? 3.874 -6.531 -1.541 1.00 87.31 94 ASP A O 1
ATOM 678 N N . SER A 1 95 ? 1.828 -6.731 -2.410 1.00 86.06 95 SER A N 1
ATOM 679 C CA . SER A 1 95 ? 2.299 -7.155 -3.735 1.00 86.06 95 SER A CA 1
ATOM 680 C C . SER A 1 95 ? 2.831 -6.024 -4.623 1.00 86.06 95 SER A C 1
ATOM 682 O O . SER A 1 95 ? 3.411 -6.304 -5.675 1.00 86.06 95 SER A O 1
ATOM 684 N N . VAL A 1 96 ? 2.628 -4.764 -4.225 1.00 91.62 96 VAL A N 1
ATOM 685 C CA . VAL A 1 96 ? 3.131 -3.589 -4.942 1.00 91.62 96 VAL A CA 1
ATOM 686 C C . VAL A 1 96 ? 4.603 -3.385 -4.593 1.00 91.62 96 VAL A C 1
ATOM 688 O O . VAL A 1 96 ? 4.957 -3.188 -3.432 1.00 91.62 96 VAL A O 1
ATOM 691 N N . LEU A 1 97 ? 5.469 -3.401 -5.605 1.00 94.12 97 LEU A N 1
ATOM 692 C CA . LEU A 1 97 ? 6.911 -3.282 -5.417 1.00 94.12 97 LEU A CA 1
ATOM 693 C C . LEU A 1 97 ? 7.350 -1.820 -5.553 1.00 94.12 97 LEU A C 1
ATOM 695 O O . LEU A 1 97 ? 7.045 -1.163 -6.547 1.00 94.12 97 LEU A O 1
ATOM 699 N N . ILE A 1 98 ? 8.110 -1.325 -4.576 1.00 94.44 98 ILE A N 1
ATOM 700 C CA . ILE A 1 98 ? 8.790 -0.027 -4.654 1.00 94.44 98 ILE A CA 1
ATOM 701 C C . ILE A 1 98 ? 10.250 -0.282 -5.011 1.00 94.44 98 ILE A C 1
ATOM 703 O O . ILE A 1 98 ? 10.918 -1.072 -4.345 1.00 94.44 98 ILE A O 1
ATOM 707 N N . ILE A 1 99 ? 10.730 0.398 -6.045 1.00 96.06 99 ILE A N 1
ATOM 708 C CA . ILE A 1 99 ? 12.108 0.312 -6.521 1.00 96.06 99 ILE A CA 1
ATOM 709 C C . ILE A 1 99 ? 12.767 1.686 -6.503 1.00 96.06 99 ILE A C 1
ATOM 711 O O . ILE A 1 99 ? 12.087 2.717 -6.556 1.00 96.06 99 ILE A O 1
ATOM 715 N N . THR A 1 100 ? 14.093 1.682 -6.522 1.00 97.06 100 THR A N 1
ATOM 716 C CA . THR A 1 100 ? 14.904 2.880 -6.731 1.00 97.06 100 THR A CA 1
ATOM 717 C C . THR A 1 100 ? 15.799 2.660 -7.947 1.00 97.06 100 THR A C 1
ATOM 719 O O . THR A 1 100 ? 16.394 1.598 -8.086 1.00 97.06 100 THR A O 1
ATOM 722 N N . VAL A 1 101 ? 15.862 3.626 -8.859 1.00 96.88 101 VAL A N 1
ATOM 723 C CA . VAL A 1 101 ? 16.670 3.541 -10.081 1.00 96.88 101 VAL A CA 1
ATOM 724 C C . VAL A 1 101 ? 18.156 3.660 -9.754 1.00 96.88 101 VAL A C 1
ATOM 726 O O . VAL A 1 101 ? 18.561 4.574 -9.037 1.00 96.88 101 VAL A O 1
ATOM 729 N N . ASN A 1 102 ? 18.947 2.774 -10.358 1.00 94.69 102 ASN A N 1
ATOM 730 C CA . ASN A 1 102 ? 20.403 2.826 -10.398 1.00 94.69 102 ASN A CA 1
ATOM 731 C C . ASN A 1 102 ? 20.842 3.329 -11.789 1.00 94.69 102 ASN A C 1
ATOM 733 O O . ASN A 1 102 ? 20.621 2.676 -12.813 1.00 94.69 102 ASN A O 1
ATOM 737 N N . ASP A 1 103 ? 21.406 4.533 -11.843 1.00 88.06 103 ASP A N 1
ATOM 738 C CA . ASP A 1 103 ? 21.604 5.364 -13.044 1.00 88.06 103 ASP A CA 1
ATOM 739 C C . ASP A 1 103 ? 22.996 5.230 -13.651 1.00 88.06 103 ASP A C 1
ATOM 741 O O . ASP A 1 103 ? 23.316 5.879 -14.644 1.00 88.06 103 ASP A O 1
ATOM 745 N N . ALA A 1 104 ? 23.828 4.312 -13.154 1.00 78.75 104 ALA A N 1
ATOM 746 C CA . ALA A 1 104 ? 25.149 4.077 -13.730 1.00 78.75 104 ALA A CA 1
ATOM 747 C C . ALA A 1 104 ? 25.121 3.850 -15.259 1.00 78.75 104 ALA A C 1
ATOM 749 O O . ALA A 1 104 ? 26.132 4.086 -15.930 1.00 78.75 104 ALA A O 1
ATOM 750 N N . SER A 1 105 ? 23.995 3.404 -15.833 1.00 87.75 105 SER A N 1
ATOM 751 C CA . SER A 1 105 ? 23.794 3.300 -17.286 1.00 87.75 105 SER A CA 1
ATOM 752 C C . SER A 1 105 ? 22.330 3.469 -17.746 1.00 87.75 105 SER A C 1
ATOM 754 O O . SER A 1 105 ? 21.950 2.954 -18.795 1.00 87.75 105 SER A O 1
ATOM 756 N N . ALA A 1 106 ? 21.485 4.201 -17.010 1.00 95.44 106 ALA A N 1
ATOM 757 C CA . ALA A 1 106 ? 20.075 4.340 -17.383 1.00 95.44 106 ALA A CA 1
ATOM 758 C C . ALA A 1 106 ? 19.875 4.977 -18.777 1.00 95.44 106 ALA A C 1
ATOM 760 O O . ALA A 1 106 ? 20.594 5.872 -19.227 1.00 95.44 106 ALA A O 1
ATOM 761 N N . THR A 1 107 ? 18.857 4.503 -19.492 1.00 96.81 107 THR A N 1
ATOM 762 C CA . THR A 1 107 ? 18.458 4.972 -20.825 1.00 96.81 107 THR A CA 1
ATOM 763 C C . THR A 1 107 ? 16.954 5.233 -20.865 1.00 96.81 107 THR A C 1
ATOM 765 O O . THR A 1 107 ? 16.237 4.983 -19.902 1.00 96.81 107 THR A O 1
ATOM 768 N N . LEU A 1 108 ? 16.440 5.702 -22.007 1.00 97.31 108 LEU A N 1
ATOM 769 C CA . LEU A 1 108 ? 15.000 5.922 -22.186 1.00 97.31 108 LEU A CA 1
ATOM 770 C C . LEU A 1 108 ? 14.174 4.631 -22.098 1.00 97.31 108 LEU A C 1
ATOM 772 O O . LEU A 1 108 ? 12.976 4.706 -21.865 1.00 97.31 108 LEU A O 1
ATOM 776 N N . THR A 1 109 ? 14.778 3.465 -22.336 1.00 97.50 109 THR A N 1
ATOM 777 C CA . THR A 1 109 ? 14.058 2.184 -22.442 1.00 97.50 109 THR A CA 1
ATOM 778 C C . THR A 1 109 ? 14.511 1.145 -21.430 1.00 97.50 109 THR A C 1
ATOM 780 O O . THR A 1 109 ? 13.902 0.084 -21.366 1.00 97.50 109 THR A O 1
ATOM 783 N N . ALA A 1 110 ? 15.582 1.399 -20.683 1.00 97.00 110 ALA A N 1
ATOM 784 C CA . ALA A 1 110 ? 16.133 0.427 -19.752 1.00 97.00 110 ALA A CA 1
ATOM 785 C C . ALA A 1 110 ? 16.943 1.089 -18.642 1.00 97.00 110 ALA A C 1
ATOM 787 O O . ALA A 1 110 ? 17.668 2.051 -18.907 1.00 97.00 110 ALA A O 1
ATOM 788 N N . PHE A 1 111 ? 16.848 0.544 -17.434 1.00 97.25 111 PHE A N 1
ATOM 789 C CA . PHE A 1 111 ? 17.621 0.951 -16.262 1.00 97.25 111 PHE A CA 1
ATOM 790 C C . PHE A 1 111 ? 17.683 -0.203 -15.254 1.00 97.25 111 PHE A C 1
ATOM 792 O O . PHE A 1 111 ? 16.754 -1.010 -15.166 1.00 97.25 111 PHE A O 1
ATOM 799 N N . ALA A 1 112 ? 18.775 -0.272 -14.495 1.00 96.19 112 ALA A N 1
ATOM 800 C CA . ALA A 1 112 ? 18.875 -1.160 -13.346 1.00 96.19 112 ALA A CA 1
ATOM 801 C C . ALA A 1 112 ? 18.153 -0.545 -12.146 1.00 96.19 112 ALA A C 1
ATOM 803 O O . ALA A 1 112 ? 17.982 0.675 -12.058 1.00 96.19 112 ALA A O 1
ATOM 804 N N . ALA A 1 113 ? 17.713 -1.394 -11.229 1.00 95.75 113 ALA A N 1
ATOM 805 C CA . ALA A 1 113 ? 17.014 -0.963 -10.037 1.00 95.75 113 ALA A CA 1
ATOM 806 C C . ALA A 1 113 ? 17.551 -1.661 -8.789 1.00 95.75 113 ALA A C 1
ATOM 808 O O . ALA A 1 113 ? 17.956 -2.819 -8.816 1.00 95.75 113 ALA A O 1
ATOM 809 N N . ASP A 1 114 ? 17.488 -0.937 -7.682 1.00 94.12 114 ASP A N 1
ATOM 810 C CA . ASP A 1 114 ? 17.832 -1.393 -6.349 1.00 94.12 114 ASP A CA 1
ATOM 811 C C . ASP A 1 114 ? 16.582 -1.428 -5.454 1.00 94.12 114 ASP A C 1
ATOM 813 O O . ASP A 1 114 ? 15.477 -1.027 -5.834 1.00 94.12 114 ASP A O 1
ATOM 817 N N . GLY A 1 115 ? 16.759 -1.929 -4.229 1.00 89.81 115 GLY A N 1
ATOM 818 C CA . GLY A 1 115 ? 15.697 -1.993 -3.218 1.00 89.81 115 GLY A CA 1
ATOM 819 C C . GLY A 1 115 ? 14.938 -3.319 -3.171 1.00 89.81 115 GLY A C 1
ATOM 820 O O . GLY A 1 115 ? 14.088 -3.496 -2.301 1.00 89.81 115 GLY A O 1
ATOM 821 N N . PHE A 1 116 ? 15.278 -4.278 -4.034 1.00 92.75 116 PHE A N 1
ATOM 822 C CA . PHE A 1 116 ? 14.717 -5.625 -4.004 1.00 92.75 116 PHE A CA 1
ATOM 823 C C . PHE A 1 116 ? 15.731 -6.682 -4.458 1.00 92.75 116 PHE A C 1
ATOM 825 O O . PHE A 1 116 ? 16.916 -6.410 -4.664 1.00 92.75 116 PHE A O 1
ATOM 832 N N . THR A 1 117 ? 15.300 -7.938 -4.481 1.00 92.44 117 THR A N 1
ATOM 833 C CA . THR A 1 117 ? 16.064 -9.054 -5.038 1.00 92.44 117 THR A CA 1
ATOM 834 C C . THR A 1 117 ? 15.072 -10.029 -5.637 1.00 92.44 117 THR A C 1
ATOM 836 O O . THR A 1 117 ? 14.254 -10.599 -4.918 1.00 92.44 117 THR A O 1
ATOM 839 N N . GLU A 1 118 ? 15.161 -10.228 -6.941 1.00 93.56 118 GLU A N 1
ATOM 840 C CA . GLU A 1 118 ? 14.352 -11.181 -7.687 1.00 93.56 118 GLU A CA 1
ATOM 841 C C . GLU A 1 118 ? 15.273 -11.941 -8.645 1.00 93.56 118 GLU A C 1
ATOM 843 O O . GLU A 1 118 ? 16.229 -11.380 -9.171 1.00 93.56 118 GLU A O 1
ATOM 848 N N . ALA A 1 119 ? 15.039 -13.243 -8.794 1.00 94.56 119 ALA A N 1
ATOM 849 C CA . ALA A 1 119 ? 15.901 -14.153 -9.550 1.00 94.56 119 ALA A CA 1
ATOM 850 C C . ALA A 1 119 ? 15.225 -14.689 -10.821 1.00 94.56 119 ALA A C 1
ATOM 852 O O . ALA A 1 119 ? 15.842 -15.452 -11.565 1.00 94.56 119 ALA A O 1
ATOM 853 N N . VAL A 1 120 ? 13.952 -14.350 -11.039 1.00 96.12 120 VAL A N 1
ATOM 854 C CA . VAL A 1 120 ? 13.162 -14.817 -12.175 1.00 96.12 120 VAL A CA 1
ATOM 855 C C . VAL A 1 120 ? 13.053 -13.722 -13.228 1.00 96.12 120 VAL A C 1
ATOM 857 O O . VAL A 1 120 ? 12.398 -12.701 -13.014 1.00 96.12 120 VAL A O 1
ATOM 860 N N . ASP A 1 121 ? 13.642 -13.979 -14.392 1.00 96.75 121 ASP A N 1
ATOM 861 C CA . ASP A 1 121 ? 13.505 -13.110 -15.560 1.00 96.75 121 ASP A CA 1
ATOM 862 C C . ASP A 1 121 ? 12.031 -12.968 -15.974 1.00 96.75 121 ASP A C 1
ATOM 864 O O . ASP A 1 121 ? 11.222 -13.893 -15.849 1.00 96.75 121 ASP A O 1
ATOM 868 N N . ASP A 1 122 ? 11.683 -11.793 -16.495 1.00 96.31 122 ASP A N 1
ATOM 869 C CA . ASP A 1 122 ? 10.366 -11.443 -17.031 1.00 96.31 122 ASP A CA 1
ATOM 870 C C . ASP A 1 122 ? 9.175 -11.559 -16.049 1.00 96.31 122 ASP A C 1
ATOM 872 O O . ASP A 1 122 ? 8.026 -11.390 -16.466 1.00 96.31 122 ASP A O 1
ATOM 876 N N . ILE A 1 123 ? 9.386 -11.755 -14.740 1.00 94.19 123 ILE A N 1
ATOM 877 C CA . ILE A 1 123 ? 8.280 -11.850 -13.762 1.00 94.19 123 ILE A CA 1
ATOM 878 C C . ILE A 1 123 ? 7.427 -10.570 -13.677 1.00 94.19 123 ILE A C 1
ATOM 880 O O . ILE A 1 123 ? 6.237 -10.624 -13.350 1.00 94.19 123 ILE A O 1
ATOM 884 N N . PHE A 1 124 ? 8.012 -9.416 -14.015 1.00 95.56 124 PHE A N 1
ATOM 885 C CA . PHE A 1 124 ? 7.321 -8.124 -14.030 1.00 95.56 124 PHE A CA 1
ATOM 886 C C . PHE A 1 124 ? 6.787 -7.714 -15.407 1.00 95.56 124 PHE A C 1
ATOM 888 O O . PHE A 1 124 ? 6.167 -6.661 -15.547 1.00 95.56 124 PHE A O 1
ATOM 895 N N . LYS A 1 125 ? 6.998 -8.530 -16.439 1.00 96.38 125 LYS A N 1
ATOM 896 C CA . LYS A 1 125 ? 6.600 -8.200 -17.807 1.00 96.38 125 LYS A CA 1
ATOM 897 C C . LYS A 1 125 ? 5.087 -8.068 -17.950 1.00 96.38 125 LYS A C 1
ATOM 899 O O . LYS A 1 125 ? 4.321 -8.918 -17.502 1.00 96.38 125 LYS A O 1
ATOM 904 N N . GLY A 1 126 ? 4.657 -7.005 -18.624 1.00 96.50 126 GLY A N 1
ATOM 905 C CA . GLY A 1 126 ? 3.251 -6.654 -18.814 1.00 96.50 126 GLY A CA 1
ATOM 906 C C . GLY A 1 126 ? 2.626 -5.902 -17.638 1.00 96.50 126 GLY A C 1
ATOM 907 O O . GLY A 1 126 ? 1.467 -5.496 -17.741 1.00 96.50 126 GLY A O 1
ATOM 908 N N . ARG A 1 127 ? 3.365 -5.690 -16.541 1.00 95.88 127 ARG A N 1
ATOM 909 C CA . ARG A 1 127 ? 2.948 -4.787 -15.464 1.00 95.88 127 ARG A CA 1
ATOM 910 C C . ARG A 1 127 ? 3.188 -3.333 -15.854 1.00 95.88 127 ARG A C 1
ATOM 912 O O . ARG A 1 127 ? 3.898 -3.025 -16.813 1.00 95.88 127 ARG A O 1
ATOM 919 N N . LEU A 1 128 ? 2.576 -2.441 -15.086 1.00 95.94 128 LEU A N 1
ATOM 920 C CA . LEU A 1 128 ? 2.764 -1.005 -15.222 1.00 95.94 128 LEU A CA 1
ATOM 921 C C . LEU A 1 128 ? 3.734 -0.518 -14.153 1.00 95.94 128 LEU A C 1
ATOM 923 O O . LEU A 1 128 ? 3.750 -1.034 -13.037 1.00 95.94 128 LEU A O 1
ATOM 927 N N . MET A 1 129 ? 4.493 0.513 -14.492 1.00 97.06 129 MET A N 1
ATOM 928 C CA . MET A 1 129 ? 5.369 1.218 -13.573 1.00 97.06 129 MET A CA 1
ATOM 929 C C . MET A 1 129 ? 5.004 2.698 -13.536 1.00 97.06 129 MET A C 1
ATOM 931 O O . MET A 1 129 ? 4.713 3.282 -14.578 1.00 97.06 129 MET A O 1
ATOM 935 N N . THR A 1 130 ? 5.040 3.308 -12.354 1.00 97.31 130 THR A N 1
ATOM 936 C CA . THR A 1 130 ? 4.826 4.747 -12.162 1.00 97.31 130 THR A CA 1
ATOM 937 C C . THR A 1 130 ? 5.986 5.361 -11.394 1.00 97.31 130 THR A C 1
ATOM 939 O O . THR A 1 130 ? 6.286 4.927 -10.284 1.00 97.31 130 THR A O 1
ATOM 942 N N . PHE A 1 131 ? 6.599 6.403 -11.950 1.00 97.69 131 PHE A N 1
ATOM 943 C CA . PHE A 1 131 ? 7.667 7.150 -11.284 1.00 97.69 131 PHE A CA 1
ATOM 944 C C . PHE A 1 131 ? 7.089 8.151 -10.277 1.00 97.69 131 PHE A C 1
ATOM 946 O O . PHE A 1 131 ? 6.137 8.880 -10.572 1.00 97.69 131 PHE A O 1
ATOM 953 N N . LEU A 1 132 ? 7.656 8.185 -9.073 1.00 97.44 132 LEU A N 1
ATOM 954 C CA . LEU A 1 132 ? 7.181 9.015 -7.960 1.00 97.44 132 LEU A CA 1
ATOM 955 C C . LEU A 1 132 ? 7.897 10.363 -7.868 1.00 97.44 132 LEU A C 1
ATOM 957 O O . LEU A 1 132 ? 7.354 11.321 -7.312 1.00 97.44 132 LEU A O 1
ATOM 961 N N . ASP A 1 133 ? 9.103 10.451 -8.411 1.00 96.56 133 ASP A N 1
ATOM 962 C CA . ASP A 1 133 ? 9.961 11.628 -8.374 1.00 96.56 133 ASP A CA 1
ATOM 963 C C . ASP A 1 133 ? 10.856 11.694 -9.631 1.00 96.56 133 ASP A C 1
ATOM 965 O O . ASP A 1 133 ? 10.623 11.000 -10.623 1.00 96.56 133 ASP A O 1
ATOM 969 N N . GLY A 1 134 ? 11.810 12.629 -9.648 1.00 95.06 134 GLY A N 1
ATOM 970 C CA . GLY A 1 134 ? 12.701 12.852 -10.788 1.00 95.06 134 GLY A CA 1
ATOM 971 C C . GLY A 1 134 ? 12.049 13.552 -11.989 1.00 95.06 134 GLY A C 1
ATOM 972 O O . GLY A 1 134 ? 10.963 14.128 -11.908 1.00 95.06 134 GLY A O 1
ATOM 973 N N . ALA A 1 135 ? 12.749 13.532 -13.128 1.00 95.19 135 ALA A N 1
ATOM 974 C CA . ALA A 1 135 ? 12.291 14.160 -14.374 1.00 95.19 135 ALA A CA 1
ATOM 975 C C . ALA A 1 135 ? 11.059 13.467 -14.983 1.00 95.19 135 ALA A C 1
ATOM 977 O O . ALA A 1 135 ? 10.316 14.089 -15.739 1.00 95.19 135 ALA A O 1
ATOM 978 N N . ASN A 1 136 ? 10.843 12.201 -14.624 1.00 95.69 136 ASN A N 1
ATOM 979 C CA . ASN A 1 136 ? 9.737 11.365 -15.075 1.00 95.69 136 ASN A CA 1
ATOM 980 C C . ASN A 1 136 ? 8.586 11.317 -14.056 1.00 95.69 136 ASN A C 1
ATOM 982 O O . ASN A 1 136 ? 7.722 10.457 -14.167 1.00 95.69 136 ASN A O 1
ATOM 986 N N . GLN A 1 137 ? 8.551 12.197 -13.048 1.00 97.38 137 GLN A N 1
ATOM 987 C CA . GLN A 1 137 ? 7.517 12.161 -12.010 1.00 97.38 137 GLN A CA 1
ATOM 988 C C . GLN A 1 137 ? 6.096 12.099 -12.608 1.00 97.38 137 GLN A C 1
ATOM 990 O O . GLN A 1 137 ? 5.724 12.914 -13.454 1.00 97.38 137 GLN A O 1
ATOM 995 N N . PHE A 1 138 ? 5.295 11.148 -12.116 1.00 96.56 138 PHE A N 1
ATOM 996 C CA . PHE A 1 138 ? 3.941 10.808 -12.578 1.00 96.56 138 PHE A CA 1
ATOM 997 C C . PHE A 1 138 ? 3.845 10.214 -13.990 1.00 96.56 138 PHE A C 1
ATOM 999 O O . PHE A 1 138 ? 2.739 9.912 -14.443 1.00 96.56 138 PHE A O 1
ATOM 1006 N N . GLU A 1 139 ? 4.962 10.009 -14.686 1.00 97.69 139 GLU A N 1
ATOM 1007 C CA . GLU A 1 139 ? 4.988 9.231 -15.919 1.00 97.69 139 GLU A CA 1
ATOM 1008 C C . GLU A 1 139 ? 4.723 7.758 -15.595 1.00 97.69 139 GLU A C 1
ATOM 1010 O O . GLU A 1 139 ? 5.233 7.202 -14.615 1.00 97.69 139 GLU A O 1
ATOM 1015 N N . GLN A 1 140 ? 3.891 7.133 -16.426 1.00 97.75 140 GLN A N 1
ATOM 1016 C CA . GLN A 1 140 ? 3.559 5.721 -16.335 1.00 97.75 140 GLN A CA 1
ATOM 1017 C C . GLN A 1 140 ? 3.990 5.025 -17.622 1.00 97.75 140 GLN A C 1
ATOM 1019 O O . GLN A 1 140 ? 3.702 5.510 -18.715 1.00 97.75 140 GLN A O 1
ATOM 1024 N N . THR A 1 141 ? 4.652 3.883 -17.483 1.00 97.69 141 THR A N 1
ATOM 1025 C CA . THR A 1 141 ? 5.146 3.080 -18.606 1.00 97.69 141 THR A CA 1
ATOM 1026 C C . THR A 1 141 ? 4.820 1.606 -18.392 1.00 97.69 141 THR A C 1
ATOM 1028 O O . THR A 1 141 ? 4.616 1.162 -17.259 1.00 97.69 141 THR A O 1
ATOM 1031 N N . ASP A 1 142 ? 4.728 0.842 -19.475 1.00 97.75 142 ASP A N 1
ATOM 1032 C CA . ASP A 1 142 ? 4.627 -0.610 -19.429 1.00 97.75 142 ASP A CA 1
ATOM 1033 C C . ASP A 1 142 ? 6.012 -1.261 -19.386 1.00 97.75 142 ASP A C 1
ATOM 1035 O O . ASP A 1 142 ? 6.947 -0.853 -20.080 1.00 97.75 142 ASP A O 1
ATOM 1039 N N . ILE A 1 143 ? 6.131 -2.302 -18.562 1.00 97.94 143 ILE A N 1
ATOM 1040 C CA . ILE A 1 143 ? 7.336 -3.121 -18.463 1.00 97.94 143 ILE A CA 1
ATOM 1041 C C . ILE A 1 143 ? 7.286 -4.161 -19.580 1.00 97.94 143 ILE A C 1
ATOM 1043 O O . ILE A 1 143 ? 6.429 -5.047 -19.601 1.00 97.94 143 ILE A O 1
ATOM 1047 N N . THR A 1 144 ? 8.223 -4.065 -20.514 1.00 98.12 144 THR A N 1
ATOM 1048 C CA . THR A 1 144 ? 8.324 -4.953 -21.680 1.00 98.12 144 THR A CA 1
ATOM 1049 C C . THR A 1 144 ? 9.301 -6.111 -21.461 1.00 98.12 144 THR A C 1
ATOM 1051 O O . THR A 1 144 ? 9.212 -7.121 -22.169 1.00 98.12 144 THR A O 1
ATOM 1054 N N . GLY A 1 145 ? 10.163 -6.015 -20.445 1.00 97.12 145 GLY A N 1
ATOM 1055 C CA . GLY A 1 145 ? 11.059 -7.085 -20.012 1.00 97.12 145 GLY A CA 1
ATOM 1056 C C . GLY A 1 145 ? 11.666 -6.830 -18.634 1.00 97.12 145 GLY A C 1
ATOM 1057 O O . GLY A 1 145 ? 11.637 -5.700 -18.139 1.00 97.12 145 GLY A O 1
ATOM 1058 N N . TYR A 1 146 ? 12.191 -7.887 -18.021 1.00 97.25 146 TYR A N 1
ATOM 1059 C CA . TYR A 1 146 ? 12.968 -7.813 -16.783 1.00 97.25 146 TYR A CA 1
ATOM 1060 C C . TYR A 1 146 ? 14.099 -8.846 -16.799 1.00 97.25 146 TYR A C 1
ATOM 1062 O O . TYR A 1 146 ? 13.820 -10.027 -17.001 1.00 97.25 146 TYR A O 1
ATOM 1070 N N . ASP A 1 147 ? 15.334 -8.417 -16.540 1.00 96.44 147 ASP A N 1
ATOM 1071 C CA . ASP A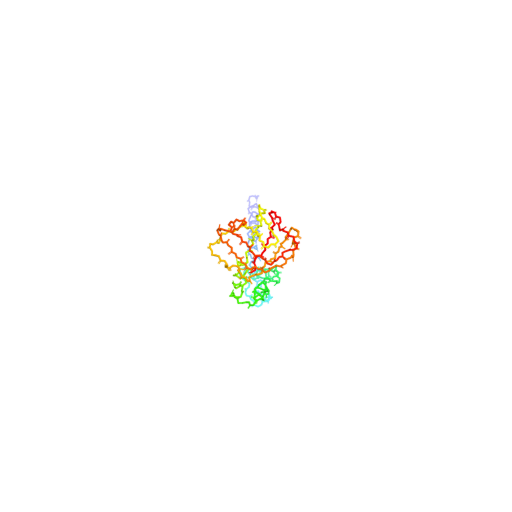 1 147 ? 16.511 -9.289 -16.457 1.00 96.44 147 ASP A CA 1
ATOM 1072 C C . ASP A 1 147 ? 17.058 -9.301 -15.022 1.00 96.44 147 ASP A C 1
ATOM 1074 O O . ASP A 1 147 ? 17.491 -8.276 -14.488 1.00 96.44 147 ASP A O 1
ATOM 1078 N N . ALA A 1 148 ? 17.063 -10.470 -14.378 1.00 95.56 148 ALA A N 1
ATOM 1079 C CA . ALA A 1 148 ? 17.376 -10.583 -12.955 1.00 95.56 148 ALA A CA 1
ATOM 1080 C C . ALA A 1 148 ? 18.873 -10.400 -12.637 1.00 95.56 148 ALA A C 1
ATOM 1082 O O . ALA A 1 148 ? 19.222 -9.812 -11.612 1.00 95.56 148 ALA A O 1
ATOM 1083 N N . ALA A 1 149 ? 19.770 -10.893 -13.499 1.00 92.94 149 ALA A N 1
ATOM 1084 C CA . ALA A 1 149 ? 21.201 -11.005 -13.183 1.00 92.94 149 ALA A CA 1
ATOM 1085 C C . ALA A 1 149 ? 22.153 -10.324 -14.179 1.00 92.94 149 ALA A C 1
ATOM 1087 O O . ALA A 1 149 ? 23.157 -9.759 -13.748 1.00 92.94 149 ALA A O 1
ATOM 1088 N N . ASP A 1 150 ? 21.853 -10.368 -15.480 1.00 87.94 150 ASP A N 1
ATOM 1089 C CA . ASP A 1 150 ? 22.824 -10.070 -16.546 1.00 87.94 150 ASP A CA 1
ATOM 1090 C C . ASP A 1 150 ? 22.320 -9.005 -17.542 1.00 87.94 150 ASP A C 1
ATOM 1092 O O . ASP A 1 150 ? 22.628 -9.057 -18.737 1.00 87.94 150 ASP A O 1
ATOM 1096 N N . GLY A 1 151 ? 21.537 -8.037 -17.058 1.00 89.19 151 GLY A N 1
ATOM 1097 C CA . GLY A 1 151 ? 21.057 -6.921 -17.869 1.00 89.19 151 GLY A CA 1
ATOM 1098 C C . GLY A 1 151 ? 22.207 -6.027 -18.372 1.00 89.19 151 GLY A C 1
ATOM 1099 O O . GLY A 1 151 ? 23.194 -5.824 -17.652 1.00 89.19 151 GLY A O 1
ATOM 1100 N N . PRO A 1 152 ? 22.125 -5.472 -19.598 1.00 91.50 152 PRO A N 1
ATOM 1101 C CA . PRO A 1 152 ? 23.063 -4.464 -20.101 1.00 91.50 152 PRO A CA 1
ATOM 1102 C C . PRO A 1 152 ? 23.356 -3.291 -19.148 1.00 91.50 152 PRO A C 1
ATOM 1104 O O . PRO A 1 152 ? 24.468 -2.762 -19.180 1.00 91.50 152 PRO A O 1
ATOM 1107 N N . GLN A 1 153 ? 22.382 -2.896 -18.327 1.00 91.94 153 GLN A N 1
ATOM 1108 C CA . GLN A 1 153 ? 22.464 -1.809 -17.350 1.00 91.94 153 GLN A CA 1
ATOM 1109 C C . GLN A 1 153 ? 22.863 -2.281 -15.947 1.00 91.94 153 GLN A C 1
ATOM 1111 O O . GLN A 1 153 ? 23.105 -1.450 -15.074 1.00 91.94 153 GLN A O 1
ATOM 1116 N N . GLY A 1 154 ? 22.958 -3.594 -15.728 1.00 91.44 154 GLY A N 1
ATOM 1117 C CA . GLY A 1 154 ? 23.259 -4.216 -14.443 1.00 91.44 154 GLY A CA 1
ATOM 1118 C C . GLY A 1 154 ? 22.298 -5.356 -14.105 1.00 91.44 154 GLY A C 1
ATOM 1119 O O . GLY A 1 154 ? 21.424 -5.723 -14.887 1.00 91.44 154 GLY A O 1
ATOM 1120 N N . ALA A 1 155 ? 22.463 -5.929 -12.914 1.00 92.56 155 ALA A N 1
ATOM 1121 C CA . ALA A 1 155 ? 21.473 -6.853 -12.369 1.00 92.56 155 ALA A CA 1
ATOM 1122 C C . ALA A 1 155 ? 20.158 -6.108 -12.073 1.00 92.56 155 ALA A C 1
ATOM 1124 O O . ALA A 1 155 ? 20.179 -4.913 -11.782 1.00 92.56 155 ALA A O 1
ATOM 1125 N N . GLN A 1 156 ? 19.037 -6.831 -12.088 1.00 94.88 156 GLN A N 1
ATOM 1126 C CA . GLN A 1 156 ? 17.697 -6.285 -11.839 1.00 94.88 156 GLN A CA 1
ATOM 1127 C C . GLN A 1 156 ? 17.306 -5.161 -12.815 1.00 94.88 156 GLN A C 1
ATOM 1129 O O . GLN A 1 156 ? 16.814 -4.103 -12.417 1.00 94.88 156 GLN A O 1
ATOM 1134 N N . GLU A 1 157 ? 17.528 -5.389 -14.107 1.00 96.06 157 GLU A N 1
ATOM 1135 C CA . GLU A 1 157 ? 17.187 -4.435 -15.158 1.00 96.06 157 GLU A CA 1
ATOM 1136 C C . GLU A 1 157 ? 15.711 -4.518 -15.534 1.00 96.06 157 GLU A C 1
ATOM 1138 O O . GLU A 1 157 ? 15.193 -5.584 -15.864 1.00 96.06 157 GLU A O 1
ATOM 1143 N N . PHE A 1 158 ? 15.046 -3.365 -15.569 1.00 97.25 158 PHE A N 1
ATOM 1144 C CA . PHE A 1 158 ? 13.743 -3.219 -16.204 1.00 97.25 158 PHE A CA 1
ATOM 1145 C C . PHE A 1 158 ? 13.918 -2.704 -17.627 1.00 97.25 158 PHE A C 1
ATOM 1147 O O . PHE A 1 158 ? 14.556 -1.676 -17.841 1.00 97.25 158 PHE A O 1
ATOM 1154 N N . THR A 1 159 ? 13.269 -3.362 -18.588 1.00 97.56 159 THR A N 1
ATOM 1155 C CA . THR A 1 159 ? 13.044 -2.803 -19.925 1.00 97.56 159 THR A CA 1
ATOM 1156 C C . THR A 1 159 ? 11.621 -2.267 -20.003 1.00 97.56 159 THR A C 1
ATOM 1158 O O . THR A 1 159 ? 10.654 -2.985 -19.739 1.00 97.56 159 THR A O 1
ATOM 1161 N N . VAL A 1 160 ? 11.467 -1.012 -20.407 1.00 98.06 160 VAL A N 1
ATOM 1162 C CA . VAL A 1 160 ? 10.186 -0.303 -20.464 1.00 98.06 160 VAL A CA 1
ATOM 1163 C C . VAL A 1 160 ? 9.950 0.304 -21.840 1.00 98.06 160 VAL A C 1
ATOM 1165 O O . VAL A 1 160 ? 10.887 0.531 -22.613 1.00 98.06 160 VAL A O 1
ATOM 1168 N N . THR A 1 161 ? 8.692 0.607 -22.153 1.00 98.00 161 THR A N 1
ATOM 1169 C CA . THR A 1 161 ? 8.408 1.509 -23.272 1.00 98.00 161 THR A CA 1
ATOM 1170 C C . THR A 1 161 ? 9.086 2.857 -23.030 1.00 98.00 161 THR A C 1
ATOM 1172 O O . THR A 1 161 ? 9.173 3.328 -21.895 1.00 98.00 161 THR A O 1
ATOM 1175 N N . ALA A 1 162 ? 9.594 3.455 -24.112 1.00 97.62 162 ALA A N 1
ATOM 1176 C CA . ALA A 1 162 ? 10.446 4.636 -24.059 1.00 97.62 162 ALA A CA 1
ATOM 1177 C C . ALA A 1 162 ? 9.844 5.773 -23.216 1.00 97.62 162 ALA A C 1
ATOM 1179 O O . ALA A 1 162 ? 8.759 6.272 -23.516 1.00 97.62 162 ALA A O 1
ATOM 1180 N N . LEU A 1 163 ? 10.602 6.187 -22.205 1.00 97.69 163 LEU A N 1
ATOM 1181 C CA . LEU A 1 163 ? 10.323 7.307 -21.317 1.00 97.69 163 LEU A CA 1
ATOM 1182 C C . LEU A 1 163 ? 10.634 8.649 -21.986 1.00 97.69 163 LEU A C 1
ATOM 1184 O O . LEU A 1 163 ? 11.418 8.737 -22.937 1.00 97.69 163 LEU A O 1
ATOM 1188 N N . THR A 1 164 ? 10.065 9.722 -21.439 1.00 97.38 164 THR A N 1
ATOM 1189 C CA . THR A 1 164 ? 10.304 11.097 -21.910 1.00 97.38 164 THR A CA 1
ATOM 1190 C C . THR A 1 164 ? 11.741 11.572 -21.642 1.00 97.38 164 THR A C 1
ATOM 1192 O O . THR A 1 164 ? 12.304 12.352 -22.415 1.00 97.38 164 THR A O 1
ATOM 1195 N N . ALA A 1 165 ? 12.349 11.085 -20.563 1.00 96.25 165 ALA A N 1
ATOM 1196 C CA . ALA A 1 165 ? 13.745 11.293 -20.188 1.00 96.25 165 ALA A CA 1
ATOM 1197 C C . ALA A 1 165 ? 14.312 10.009 -19.566 1.00 96.25 165 ALA A C 1
ATOM 1199 O O . ALA A 1 165 ? 13.546 9.166 -19.104 1.00 96.25 165 ALA A O 1
ATOM 1200 N N . ALA A 1 166 ? 15.639 9.858 -19.566 1.00 96.06 166 ALA A N 1
ATOM 1201 C CA . ALA A 1 166 ? 16.273 8.762 -18.842 1.00 96.06 166 ALA A CA 1
ATOM 1202 C C . ALA A 1 166 ? 16.161 9.062 -17.336 1.00 96.06 166 ALA A C 1
ATOM 1204 O O . ALA A 1 166 ? 16.428 10.208 -16.949 1.00 96.06 166 ALA A O 1
ATOM 1205 N N . PRO A 1 167 ? 15.734 8.094 -16.511 1.00 96.44 167 PRO A N 1
ATOM 1206 C CA . PRO A 1 167 ? 15.602 8.310 -15.081 1.00 96.44 167 PRO A CA 1
ATOM 1207 C C . PRO A 1 167 ? 16.989 8.484 -14.457 1.00 96.44 167 PRO A C 1
ATOM 1209 O O . PRO A 1 167 ? 17.927 7.800 -14.847 1.00 96.44 167 PRO A O 1
ATOM 1212 N N . ALA A 1 168 ? 17.106 9.420 -13.517 1.00 95.56 168 ALA A N 1
ATOM 1213 C CA . ALA A 1 168 ? 18.350 9.691 -12.801 1.00 95.56 168 ALA A CA 1
ATOM 1214 C C . ALA A 1 168 ? 18.550 8.727 -11.618 1.00 95.56 168 ALA A C 1
ATOM 1216 O O . ALA A 1 168 ? 17.624 8.007 -11.241 1.00 95.56 168 ALA A O 1
ATOM 1217 N N . GLU A 1 169 ? 19.741 8.764 -11.011 1.00 95.31 169 GLU A N 1
ATOM 1218 C CA . GLU A 1 169 ? 20.060 7.972 -9.812 1.00 95.31 169 GLU A CA 1
ATOM 1219 C C . GLU A 1 169 ? 19.089 8.317 -8.681 1.00 95.31 169 GLU A C 1
ATOM 1221 O O . GLU A 1 169 ? 18.663 9.471 -8.548 1.00 95.31 169 GLU A O 1
ATOM 1226 N N . ASP A 1 170 ? 18.778 7.330 -7.844 1.00 95.44 170 ASP A N 1
ATOM 1227 C CA . ASP A 1 170 ? 17.977 7.500 -6.630 1.00 95.44 170 ASP A CA 1
ATOM 1228 C C . ASP A 1 170 ? 16.528 7.969 -6.884 1.00 95.44 170 ASP A C 1
ATOM 1230 O O . ASP A 1 170 ? 15.854 8.473 -5.980 1.00 95.44 170 ASP A O 1
ATOM 1234 N N . VAL A 1 171 ? 16.019 7.789 -8.108 1.00 95.94 171 VAL A N 1
ATOM 1235 C CA . VAL A 1 171 ? 14.614 8.043 -8.457 1.00 95.94 171 VAL A CA 1
ATOM 1236 C C . VAL A 1 171 ? 13.750 6.857 -8.038 1.00 95.94 171 VAL A C 1
ATOM 1238 O O . VAL A 1 171 ? 14.045 5.712 -8.374 1.00 95.94 171 VAL A O 1
ATOM 1241 N N . ASN A 1 172 ? 12.649 7.114 -7.337 1.00 96.44 172 ASN A N 1
ATOM 1242 C CA . ASN A 1 172 ? 11.735 6.079 -6.869 1.00 96.44 172 ASN A CA 1
ATOM 1243 C C . ASN A 1 172 ? 10.620 5.810 -7.877 1.00 96.44 172 ASN A C 1
ATOM 1245 O O . ASN A 1 172 ? 10.013 6.727 -8.442 1.00 96.44 172 ASN A O 1
ATOM 1249 N N . ALA A 1 173 ? 10.280 4.535 -8.035 1.00 96.88 173 ALA A N 1
ATOM 1250 C CA . ALA A 1 173 ? 9.154 4.101 -8.845 1.00 96.88 173 ALA A CA 1
ATOM 1251 C C . ALA A 1 173 ? 8.381 2.969 -8.166 1.00 96.88 173 ALA A C 1
ATOM 1253 O O . ALA A 1 173 ? 8.896 2.246 -7.316 1.00 96.88 173 ALA A O 1
ATOM 1254 N N . ILE A 1 174 ? 7.119 2.832 -8.557 1.00 96.31 174 ILE A N 1
ATOM 1255 C CA . ILE A 1 174 ? 6.230 1.763 -8.114 1.00 96.31 174 ILE A CA 1
ATOM 1256 C C . ILE A 1 174 ? 5.939 0.849 -9.296 1.00 96.31 174 ILE A C 1
ATOM 1258 O O . ILE A 1 174 ? 5.511 1.330 -10.345 1.00 96.31 174 ILE A O 1
ATOM 1262 N N . VAL A 1 175 ? 6.114 -0.454 -9.102 1.00 95.56 175 VAL A N 1
ATOM 1263 C CA . VAL A 1 175 ? 5.655 -1.508 -10.008 1.00 95.56 175 VAL A CA 1
ATOM 1264 C C . VAL A 1 175 ? 4.350 -2.082 -9.463 1.00 95.56 175 VAL A C 1
ATOM 1266 O O . VAL A 1 175 ? 4.296 -2.549 -8.323 1.00 95.56 175 VAL A O 1
ATOM 1269 N N . HIS A 1 176 ? 3.301 -2.021 -10.285 1.00 92.75 176 HIS A N 1
ATOM 1270 C CA . HIS A 1 176 ? 1.946 -2.475 -9.946 1.00 92.75 176 HIS A CA 1
ATOM 1271 C C . HIS A 1 176 ? 1.747 -3.975 -10.178 1.00 92.75 176 HIS A C 1
ATOM 1273 O O . HIS A 1 176 ? 2.378 -4.556 -11.091 1.00 92.75 176 HIS A O 1
#

Secondary structure (DSSP, 8-state):
-HHHHHHHHHHHHHHHHHHHHHHHHHHHHHHHHHHHHH-TTSS---HHHHHHHHHHHHHHHHS-HHHHSSHHHHHHTTTTT-HHHHHHHHHHHHTPEEEEEE-TT--SSEEEEES----STTTTTT-EEEE-SSTTTT-EEEEEEEESS-BTTBSSEEEESPPSSPPPTT-EEEE-

Sequence (176 aa):
LDTLRDKFVGITILSEWLSAIMGKQNADATALSEIRASGAGSGTYDPNTDSQEALLDDLGSRLPAALASGLMKGDMLAISGDTGAADRLEALMDSVLIITVNDASATLTAFAADGFTEAVDDIFKGRLMTFLDGANQFEQTDITGYDAADGPQGAQEFTVTALTAAPAEDVNAIVH

Foldseek 3Di:
DVVVVVVVVVVVVVVVVVCVVVVVVVVVVVVLVCVQVVCPDPDNDDVVVVVVVVVVVVCLVPPPCCRNVCVVVVVVCVCVPPVVSVVVVVVVVVPKDKWFWDVPPFDQFKTATDDDADDDKFPLAQWKKAWCDAPCHRPIWGFHIFAQADDPRGHGMTTTDGTPGGGDGGTMMITD

Organism: NCBI:txid412755